Protein AF-A0A2H3H2K8-F1 (afdb_monomer_lite)

Structure (mmCIF, N/CA/C/O backbone):
data_AF-A0A2H3H2K8-F1
#
_entry.id   AF-A0A2H3H2K8-F1
#
loop_
_atom_site.group_PDB
_atom_site.id
_atom_site.type_symbol
_atom_site.label_atom_id
_atom_site.label_alt_id
_atom_site.label_comp_id
_atom_site.label_asym_id
_atom_site.label_entity_id
_atom_site.label_seq_id
_atom_site.pdbx_PDB_ins_code
_atom_site.Cartn_x
_atom_site.Cartn_y
_atom_site.Cartn_z
_atom_site.occupancy
_atom_site.B_iso_or_equiv
_atom_site.auth_seq_id
_atom_site.auth_comp_id
_atom_site.auth_asym_id
_atom_site.auth_atom_id
_atom_site.pdbx_PDB_model_num
ATOM 1 N N . MET A 1 1 ? -25.174 10.117 -71.556 1.00 41.22 1 MET A N 1
ATOM 2 C CA . MET A 1 1 ? -23.779 10.304 -71.107 1.00 41.22 1 MET A CA 1
ATOM 3 C C . MET A 1 1 ? -23.808 11.315 -69.971 1.00 41.22 1 MET A C 1
ATOM 5 O O . MET A 1 1 ? -23.979 12.495 -70.229 1.00 41.22 1 MET A O 1
ATOM 9 N N . VAL A 1 2 ? -23.796 10.840 -68.724 1.00 39.62 2 VAL A N 1
ATOM 10 C CA . VAL A 1 2 ? -23.811 11.674 -67.511 1.00 39.62 2 VAL A CA 1
ATOM 11 C C . VAL A 1 2 ? -22.593 11.250 -66.698 1.00 39.62 2 VAL A C 1
ATOM 13 O O . VAL A 1 2 ? -22.483 10.085 -66.323 1.00 39.62 2 VAL A O 1
ATOM 16 N N . LEU A 1 3 ? -21.646 12.168 -66.519 1.00 42.84 3 LEU A N 1
ATOM 17 C CA . LEU A 1 3 ? -20.434 11.961 -65.731 1.00 42.84 3 LEU A CA 1
ATOM 18 C C . LEU A 1 3 ? -20.796 12.050 -64.243 1.00 42.84 3 LEU A C 1
ATOM 20 O O . LEU A 1 3 ? -21.199 13.106 -63.764 1.00 42.84 3 LEU A O 1
ATOM 24 N N . ILE A 1 4 ? -2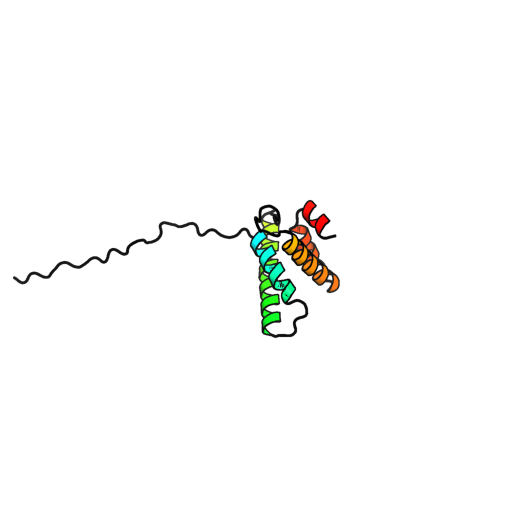0.667 10.937 -63.522 1.00 47.81 4 ILE A N 1
ATOM 25 C CA . ILE A 1 4 ? -20.746 10.897 -62.057 1.00 47.81 4 ILE A CA 1
ATOM 26 C C . ILE A 1 4 ? -19.373 11.335 -61.514 1.00 47.81 4 ILE A C 1
ATOM 28 O O . ILE A 1 4 ? -18.371 10.755 -61.940 1.00 47.81 4 ILE A O 1
ATOM 32 N N . PRO A 1 5 ? -19.272 12.321 -60.600 1.00 49.00 5 PRO A N 1
ATOM 33 C CA . PRO A 1 5 ? -17.988 12.718 -60.045 1.00 49.00 5 PRO A CA 1
ATOM 34 C C . PRO A 1 5 ? -17.456 11.670 -59.062 1.00 49.00 5 PRO A C 1
ATOM 36 O O . PRO A 1 5 ? -18.203 11.035 -58.314 1.00 49.00 5 PRO A O 1
ATOM 39 N N . SER A 1 6 ? -16.135 11.511 -59.094 1.00 45.00 6 SER A N 1
ATOM 40 C CA . SER A 1 6 ? -15.317 10.608 -58.294 1.00 45.00 6 SER A CA 1
ATOM 41 C C . SER A 1 6 ? -15.694 10.580 -56.813 1.00 45.00 6 SER A C 1
ATOM 43 O O . SER A 1 6 ? -15.793 11.612 -56.152 1.00 45.00 6 SER A O 1
ATOM 45 N N . ARG A 1 7 ? -15.824 9.362 -56.274 1.00 49.09 7 ARG A N 1
ATOM 46 C CA . ARG A 1 7 ? -15.895 9.095 -54.834 1.00 49.09 7 ARG A CA 1
ATOM 47 C C . ARG A 1 7 ? -14.677 9.721 -54.151 1.00 49.09 7 ARG A C 1
ATOM 49 O O . ARG A 1 7 ? -13.553 9.280 -54.385 1.00 49.09 7 ARG A O 1
ATOM 56 N N . HIS A 1 8 ? -14.896 10.705 -53.283 1.00 47.28 8 HIS A N 1
ATOM 57 C CA . HIS A 1 8 ? -13.904 11.080 -52.285 1.00 47.28 8 HIS A CA 1
ATOM 58 C C . HIS A 1 8 ? -13.698 9.885 -51.348 1.00 47.28 8 HIS A C 1
ATOM 60 O O . HIS A 1 8 ? -14.523 9.595 -50.484 1.00 47.28 8 HIS A O 1
ATOM 66 N N . LEU A 1 9 ? -12.594 9.168 -51.552 1.00 50.50 9 LEU A N 1
ATOM 67 C CA . LEU A 1 9 ? -11.995 8.336 -50.521 1.00 50.50 9 LEU A CA 1
ATOM 68 C C . LEU A 1 9 ? -11.584 9.285 -49.392 1.00 50.50 9 LEU A C 1
ATOM 70 O O . LEU A 1 9 ? -10.610 10.024 -49.526 1.00 50.50 9 LEU A O 1
ATOM 74 N N . TYR A 1 10 ? -12.339 9.299 -48.295 1.00 44.53 10 TYR A N 1
ATOM 75 C CA . TYR A 1 10 ? -11.831 9.843 -47.044 1.00 44.53 10 TYR A CA 1
ATOM 76 C C . TYR A 1 10 ? -10.664 8.950 -46.625 1.00 44.53 10 TYR A C 1
ATOM 78 O O . TYR A 1 10 ? -10.859 7.848 -46.116 1.00 44.53 10 TYR A O 1
ATOM 86 N N . SER A 1 11 ? -9.441 9.398 -46.907 1.00 51.31 11 SER A N 1
ATOM 87 C CA . SER A 1 11 ? -8.253 8.847 -46.270 1.00 51.31 11 SER A CA 1
ATOM 88 C C . SER A 1 11 ? -8.412 9.100 -44.777 1.00 51.31 11 SER A C 1
ATOM 90 O O . SER A 1 11 ? -8.435 10.255 -44.355 1.00 51.31 11 SER A O 1
ATOM 92 N N . VAL A 1 12 ? -8.610 8.039 -43.994 1.00 57.50 12 VAL A N 1
ATOM 93 C CA . VAL A 1 12 ? -8.573 8.120 -42.533 1.00 57.50 12 VAL A CA 1
ATOM 94 C C . VAL A 1 12 ? -7.114 8.418 -42.181 1.00 57.50 12 VAL A C 1
ATOM 96 O O . VAL A 1 12 ? -6.268 7.539 -42.370 1.00 57.50 12 VAL A O 1
ATOM 99 N N . PRO A 1 13 ? -6.760 9.637 -41.742 1.00 51.22 13 PRO A N 1
ATOM 100 C CA . PRO A 1 13 ? -5.383 9.930 -41.410 1.00 51.22 13 PRO A CA 1
ATOM 101 C C . PRO A 1 13 ? -5.091 9.246 -40.075 1.00 51.22 13 PRO A C 1
ATOM 103 O O . PRO A 1 13 ? -5.762 9.509 -39.081 1.00 51.22 13 PRO A O 1
ATOM 106 N N . ASN A 1 14 ? -4.066 8.397 -40.068 1.00 54.09 14 ASN A N 1
ATOM 107 C CA . ASN A 1 14 ? -3.438 7.821 -38.879 1.00 54.09 14 ASN A CA 1
ATOM 108 C C . ASN A 1 14 ? -4.315 6.862 -38.057 1.00 54.09 14 ASN A C 1
ATOM 110 O O . ASN A 1 14 ? -4.771 7.191 -36.964 1.00 54.09 14 ASN A O 1
ATOM 114 N N . LEU A 1 15 ? -4.409 5.603 -38.499 1.00 54.12 15 LEU A N 1
ATOM 115 C CA . LEU A 1 15 ? -4.408 4.523 -37.510 1.00 54.12 15 LEU A CA 1
ATOM 116 C C . LEU A 1 15 ? -3.020 4.548 -36.841 1.00 54.12 15 LEU A C 1
ATOM 118 O O . LEU A 1 15 ? -2.027 4.432 -37.566 1.00 54.12 15 LEU A O 1
ATOM 122 N N . PRO A 1 16 ? -2.900 4.728 -35.515 1.00 57.09 16 PRO A N 1
ATOM 123 C CA . PRO A 1 16 ? -1.606 4.614 -34.862 1.00 57.09 16 PRO A CA 1
ATOM 124 C C . PRO A 1 16 ? -1.063 3.205 -35.119 1.00 57.09 16 PRO A C 1
ATOM 126 O O . PRO A 1 16 ? -1.678 2.208 -34.740 1.00 57.09 16 PRO A O 1
ATOM 129 N N . GLN A 1 17 ? 0.071 3.140 -35.821 1.00 59.25 17 GLN A N 1
ATOM 130 C CA . GLN A 1 17 ? 0.861 1.925 -35.999 1.00 59.25 17 GLN A CA 1
ATOM 131 C C . GLN A 1 17 ? 1.099 1.317 -34.620 1.00 59.25 17 GLN A C 1
ATOM 133 O O . GLN A 1 17 ? 1.620 2.032 -33.771 1.00 59.25 17 GLN A O 1
ATOM 138 N N . SER A 1 18 ? 0.688 0.059 -34.415 1.00 61.31 18 SER A N 1
ATOM 139 C CA . SER A 1 18 ? 0.991 -0.837 -33.286 1.00 61.31 18 SER A CA 1
ATOM 140 C C . SER A 1 18 ? 1.769 -0.184 -32.135 1.00 61.31 18 SER A C 1
ATOM 142 O O . SER A 1 18 ? 2.942 -0.477 -31.907 1.00 61.31 18 SER A O 1
ATOM 144 N N . GLY A 1 19 ? 1.126 0.758 -31.446 1.00 59.78 19 GLY A N 1
ATOM 145 C CA . GLY A 1 19 ? 1.768 1.558 -30.418 1.00 59.78 19 GLY A CA 1
ATOM 146 C C . GLY A 1 19 ? 1.776 0.753 -29.135 1.00 59.78 19 GLY A C 1
ATOM 147 O O . GLY A 1 19 ? 0.713 0.494 -28.574 1.00 59.78 19 GLY A O 1
ATOM 148 N N . SER A 1 20 ? 2.954 0.337 -28.676 1.00 62.84 20 SER A N 1
ATOM 149 C CA . SER A 1 20 ? 3.110 -0.206 -27.328 1.00 62.84 20 SER A CA 1
ATOM 150 C C . SER A 1 20 ? 2.629 0.850 -26.334 1.00 62.84 20 SER A C 1
ATOM 152 O O . SER A 1 20 ? 3.286 1.875 -26.158 1.00 62.84 20 SER A O 1
ATOM 154 N N . VAL A 1 21 ? 1.476 0.625 -25.701 1.00 69.75 21 VAL A N 1
ATOM 155 C CA . VAL A 1 21 ? 1.009 1.480 -24.606 1.00 69.75 21 VAL A CA 1
ATOM 156 C C . VAL A 1 21 ? 1.977 1.271 -23.441 1.00 69.75 21 VAL A C 1
ATOM 158 O O . VAL A 1 21 ? 2.116 0.132 -22.993 1.00 69.75 21 VAL A O 1
ATOM 161 N N . PRO A 1 22 ? 2.680 2.310 -22.955 1.00 70.25 22 PRO A N 1
ATOM 162 C CA . PRO A 1 22 ? 3.567 2.154 -21.812 1.00 70.25 22 PRO A CA 1
ATOM 163 C C . PRO A 1 22 ? 2.728 1.799 -20.580 1.00 70.25 22 PRO A C 1
ATOM 165 O O . PRO A 1 22 ? 1.917 2.600 -20.113 1.00 70.25 22 PRO A O 1
ATOM 168 N N . ILE A 1 23 ? 2.895 0.576 -20.080 1.00 75.56 23 ILE A N 1
ATOM 169 C CA . ILE A 1 23 ? 2.257 0.110 -18.848 1.00 75.56 23 ILE A CA 1
ATOM 170 C C . ILE A 1 23 ? 3.186 0.465 -17.688 1.00 75.56 23 ILE A C 1
ATOM 172 O O . ILE A 1 23 ? 4.390 0.225 -17.753 1.00 75.56 23 ILE A O 1
ATOM 176 N N . LEU A 1 24 ? 2.628 1.053 -16.629 1.00 79.69 24 LEU A N 1
ATOM 177 C CA . LEU A 1 24 ? 3.374 1.320 -15.400 1.00 79.69 24 LEU A CA 1
ATOM 178 C C . LEU A 1 24 ? 3.823 0.007 -14.749 1.00 79.69 24 LEU A C 1
ATOM 180 O O . LEU A 1 24 ? 3.040 -0.938 -14.653 1.00 79.69 24 LEU A O 1
ATOM 184 N N . GLU A 1 25 ? 5.054 -0.019 -14.241 1.00 86.25 25 GLU A N 1
ATOM 185 C CA . GLU A 1 25 ? 5.578 -1.179 -13.517 1.00 86.25 25 GLU A CA 1
ATOM 186 C C . GLU A 1 25 ? 4.677 -1.539 -12.312 1.00 86.25 25 GLU A C 1
ATOM 188 O O . GLU A 1 25 ? 4.277 -0.649 -11.550 1.00 86.25 25 GLU A O 1
ATOM 193 N N . PRO A 1 26 ? 4.371 -2.831 -12.077 1.00 90.00 26 PRO A N 1
ATOM 194 C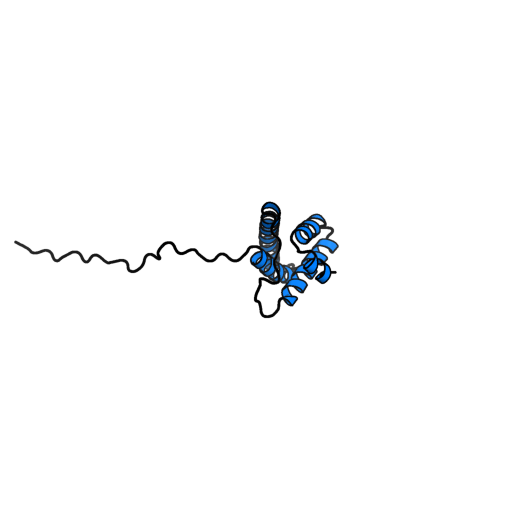 CA . PRO A 1 26 ? 3.468 -3.266 -11.005 1.00 90.00 26 PRO A CA 1
ATOM 195 C C . PRO A 1 26 ? 3.845 -2.771 -9.603 1.00 90.00 26 PRO A C 1
ATOM 197 O O . PRO A 1 26 ? 2.959 -2.457 -8.809 1.00 90.00 26 PRO A O 1
ATOM 200 N N . GLY A 1 27 ? 5.142 -2.633 -9.304 1.00 91.19 27 GLY A N 1
ATOM 201 C CA . GLY A 1 27 ? 5.615 -2.041 -8.047 1.00 91.19 27 GLY A CA 1
ATOM 202 C C . GLY A 1 27 ? 5.105 -0.610 -7.848 1.00 91.19 27 GLY A C 1
ATOM 203 O O . GLY A 1 27 ? 4.579 -0.281 -6.789 1.00 91.19 27 GLY A O 1
ATOM 204 N N . VAL A 1 28 ? 5.148 0.218 -8.894 1.00 88.00 28 VAL A N 1
ATOM 205 C CA . VAL A 1 28 ? 4.645 1.601 -8.864 1.00 88.00 28 VAL A CA 1
ATOM 206 C C . VAL A 1 28 ? 3.133 1.633 -8.647 1.00 88.00 28 VAL A C 1
ATOM 208 O O . VAL A 1 28 ? 2.615 2.451 -7.880 1.00 88.00 28 VAL A O 1
ATOM 211 N N . LEU A 1 29 ? 2.406 0.719 -9.291 1.00 91.69 29 LEU A N 1
ATOM 212 C CA . LEU A 1 29 ? 0.966 0.585 -9.088 1.00 91.69 29 LEU A CA 1
ATOM 213 C C . LEU A 1 29 ? 0.648 0.221 -7.632 1.00 91.69 29 LEU A C 1
ATOM 215 O O . LEU A 1 29 ? -0.198 0.871 -7.026 1.00 91.69 29 LEU A O 1
ATOM 219 N N . ILE A 1 30 ? 1.369 -0.725 -7.025 1.00 94.75 30 ILE A N 1
ATOM 220 C CA . ILE A 1 30 ? 1.193 -1.069 -5.605 1.00 94.75 30 ILE A CA 1
ATOM 221 C C . ILE A 1 30 ? 1.445 0.149 -4.712 1.00 94.75 30 ILE A C 1
ATOM 223 O O . ILE A 1 30 ? 0.602 0.481 -3.880 1.00 94.75 30 ILE A O 1
ATOM 227 N N . LEU A 1 31 ? 2.562 0.852 -4.909 1.00 92.56 31 LEU A N 1
ATOM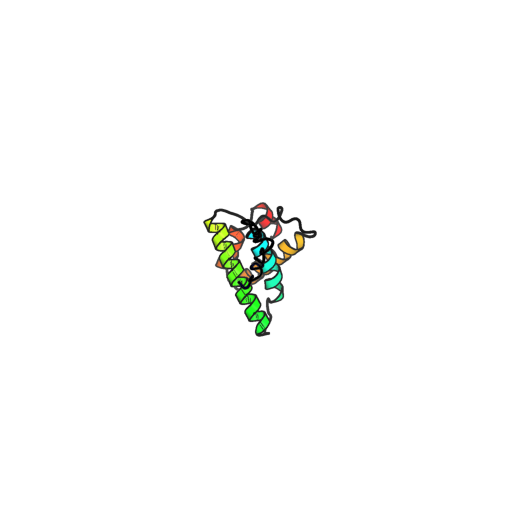 228 C CA . LEU A 1 31 ? 2.933 2.012 -4.094 1.00 92.56 31 LEU A CA 1
ATOM 229 C C . LEU A 1 31 ? 1.889 3.135 -4.168 1.00 92.56 31 LEU A C 1
ATOM 231 O O . LEU A 1 31 ? 1.494 3.709 -3.149 1.00 92.56 31 LEU A O 1
ATOM 235 N N . THR A 1 32 ? 1.392 3.430 -5.368 1.00 91.75 32 THR A N 1
ATOM 236 C CA . THR A 1 32 ? 0.358 4.456 -5.566 1.00 91.75 32 THR A CA 1
ATOM 237 C C . THR A 1 32 ? -0.989 4.044 -4.975 1.00 91.75 32 THR A C 1
ATOM 239 O O . THR A 1 32 ? -1.657 4.873 -4.350 1.00 91.75 32 THR A O 1
ATOM 242 N N . LYS A 1 33 ? -1.371 2.766 -5.099 1.00 94.81 33 LYS A N 1
ATOM 243 C CA . LYS A 1 33 ? -2.578 2.212 -4.474 1.00 94.81 33 LYS A CA 1
ATOM 244 C C . LYS A 1 33 ? -2.484 2.238 -2.953 1.00 94.81 33 LYS A C 1
ATOM 246 O O . LYS A 1 33 ? -3.424 2.695 -2.315 1.00 94.81 33 LYS A O 1
ATOM 251 N N . MET A 1 34 ? -1.351 1.850 -2.367 1.00 95.38 34 MET A N 1
ATOM 252 C CA . MET A 1 34 ? -1.139 1.900 -0.915 1.00 95.38 34 MET A CA 1
ATOM 253 C C . MET A 1 34 ? -1.248 3.321 -0.379 1.00 95.38 34 MET A C 1
ATOM 255 O O . MET A 1 34 ? -1.993 3.561 0.567 1.00 95.38 34 MET A O 1
ATOM 259 N N . LYS A 1 35 ? -0.584 4.281 -1.030 1.00 93.75 35 LYS A N 1
ATOM 260 C CA . LYS A 1 35 ? -0.669 5.698 -0.661 1.00 93.75 35 LYS A CA 1
ATOM 261 C C . LYS A 1 35 ? -2.101 6.233 -0.689 1.00 93.75 35 LYS A C 1
ATOM 263 O O . LYS A 1 35 ? -2.444 7.087 0.122 1.00 93.75 35 LYS A O 1
ATOM 268 N N . ARG A 1 36 ? -2.935 5.764 -1.622 1.00 94.94 36 ARG A N 1
ATOM 269 C CA . ARG A 1 36 ? -4.357 6.124 -1.660 1.00 94.94 36 ARG A CA 1
ATOM 270 C C . ARG A 1 36 ? -5.154 5.398 -0.574 1.00 94.94 36 ARG A C 1
ATOM 272 O O . ARG A 1 36 ? -5.915 6.041 0.140 1.00 94.94 36 ARG A O 1
ATOM 279 N N . ALA A 1 37 ? -4.957 4.093 -0.421 1.00 96.94 37 ALA A N 1
ATOM 280 C CA . ALA A 1 37 ? -5.694 3.260 0.521 1.00 96.94 37 ALA A CA 1
ATOM 281 C C . ALA A 1 37 ? -5.500 3.706 1.978 1.00 96.94 37 ALA A C 1
ATOM 283 O O . ALA A 1 37 ? -6.464 3.718 2.743 1.00 96.94 37 ALA A O 1
ATOM 284 N N . THR A 1 38 ? -4.296 4.144 2.364 1.00 96.81 38 THR A N 1
ATOM 285 C CA . THR A 1 38 ? -4.040 4.642 3.726 1.00 96.81 38 THR A CA 1
ATOM 286 C C . THR A 1 38 ? -4.900 5.850 4.098 1.00 96.81 38 THR A C 1
ATOM 288 O O . THR A 1 38 ? -5.266 5.996 5.260 1.00 96.81 38 THR A O 1
ATOM 291 N N . GLN A 1 39 ? -5.320 6.669 3.126 1.00 96.06 39 GLN A N 1
ATOM 292 C CA . GLN A 1 39 ? -6.215 7.812 3.361 1.00 96.06 39 GLN A CA 1
ATOM 293 C C . GLN A 1 39 ? -7.635 7.399 3.772 1.00 96.06 39 GLN A C 1
ATOM 295 O O . GLN A 1 39 ? -8.398 8.225 4.273 1.00 96.06 39 GLN A O 1
ATOM 3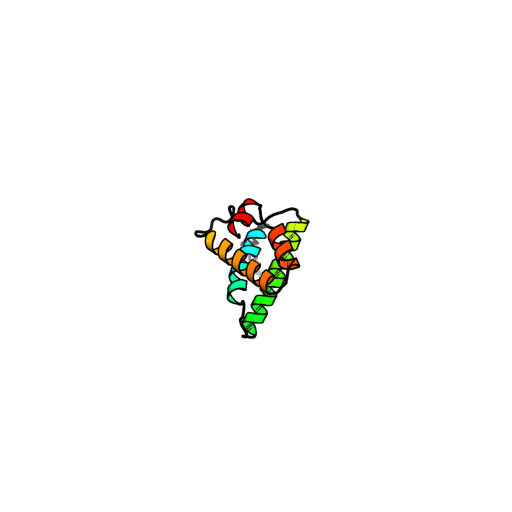00 N N . TYR A 1 40 ? -8.015 6.143 3.530 1.00 96.94 40 TYR A N 1
ATOM 301 C CA . TYR A 1 40 ? -9.347 5.620 3.829 1.00 96.94 40 TYR A CA 1
ATOM 302 C C . TYR A 1 40 ? -9.385 4.732 5.075 1.00 96.94 40 TYR A C 1
ATOM 304 O O . TYR A 1 40 ? -10.474 4.325 5.485 1.00 96.94 40 TYR A O 1
ATOM 312 N N . ILE A 1 41 ? -8.236 4.463 5.702 1.00 95.44 41 ILE A N 1
ATOM 313 C CA . ILE A 1 41 ? -8.165 3.696 6.949 1.00 95.44 41 ILE A CA 1
ATOM 314 C C . ILE A 1 41 ? -9.026 4.378 8.021 1.00 95.44 41 ILE A C 1
ATOM 316 O O . ILE A 1 41 ? -8.933 5.582 8.251 1.00 95.44 41 ILE A O 1
ATOM 320 N N . GLY A 1 42 ? -9.896 3.596 8.665 1.00 93.38 42 GLY A N 1
ATOM 321 C CA . GLY A 1 42 ? -10.815 4.079 9.701 1.00 93.38 42 GLY A CA 1
ATOM 322 C C . GLY A 1 42 ? -12.008 4.892 9.183 1.00 93.38 42 GLY A C 1
ATOM 323 O O . GLY A 1 42 ? -12.820 5.357 9.982 1.00 93.38 42 GLY A O 1
ATOM 324 N N . SER A 1 43 ? -12.157 5.071 7.866 1.00 95.62 43 SER A N 1
ATOM 325 C CA . SER A 1 43 ? -13.313 5.774 7.311 1.00 95.62 43 SER A CA 1
ATOM 326 C C . SER A 1 43 ? -14.588 4.937 7.427 1.00 95.62 43 SER A C 1
ATOM 328 O O . SER A 1 43 ? -14.616 3.779 7.028 1.00 95.62 43 SER A O 1
ATOM 330 N N . THR A 1 44 ? -15.676 5.557 7.886 1.00 96.50 44 THR A N 1
ATOM 331 C CA . THR A 1 44 ? -17.020 4.949 7.950 1.00 96.50 44 THR A CA 1
ATOM 332 C C . THR A 1 44 ? -17.929 5.380 6.794 1.00 96.50 44 THR A C 1
ATOM 334 O O . THR A 1 44 ? -19.079 4.954 6.697 1.00 96.50 44 THR A O 1
ATOM 337 N N . ARG A 1 45 ? -17.437 6.243 5.892 1.00 97.62 45 ARG A N 1
ATOM 338 C CA . ARG A 1 45 ? -18.215 6.724 4.742 1.00 97.62 45 ARG A CA 1
ATOM 339 C C . ARG A 1 45 ? -18.315 5.615 3.684 1.00 97.62 45 ARG A C 1
ATOM 341 O O . ARG A 1 45 ? -17.264 5.136 3.252 1.00 97.62 45 ARG A O 1
ATOM 348 N N . PRO A 1 46 ? -19.516 5.271 3.172 1.00 97.69 46 PRO A N 1
ATOM 349 C CA . PRO A 1 46 ? -19.701 4.161 2.229 1.00 97.69 46 PRO A CA 1
ATOM 350 C C . PRO A 1 46 ? -18.757 4.189 1.025 1.00 97.69 46 PRO A C 1
ATOM 352 O O . PRO A 1 46 ? -18.095 3.201 0.724 1.00 97.69 46 PRO A O 1
ATOM 355 N N . GLN A 1 47 ? -18.617 5.347 0.376 1.00 97.62 47 GLN A N 1
ATOM 356 C CA . GLN A 1 47 ? -17.742 5.474 -0.791 1.00 97.62 47 GLN A CA 1
ATOM 357 C C . GLN A 1 47 ? -16.254 5.300 -0.457 1.00 97.62 47 GLN A C 1
ATOM 359 O O . GLN A 1 47 ? -15.512 4.770 -1.278 1.00 97.62 47 GLN A O 1
ATOM 364 N N . SER A 1 48 ? -15.804 5.734 0.723 1.00 97.62 48 SER A N 1
ATOM 365 C CA . SER A 1 48 ? -14.411 5.557 1.147 1.00 97.62 48 SER A CA 1
ATOM 366 C C . SER A 1 48 ? -14.108 4.092 1.449 1.00 97.62 48 SER A C 1
ATOM 368 O O . SER A 1 48 ? -13.068 3.595 1.033 1.00 97.62 48 SER A O 1
ATOM 370 N N . MET A 1 49 ? -15.037 3.385 2.101 1.00 97.69 49 MET A N 1
ATOM 371 C CA . MET A 1 49 ? -14.903 1.948 2.368 1.00 97.69 49 MET A CA 1
ATOM 372 C C . MET A 1 49 ? -14.836 1.136 1.068 1.00 97.69 49 MET A C 1
ATOM 374 O O . MET A 1 49 ? -13.998 0.247 0.938 1.00 97.69 49 MET A O 1
ATOM 378 N N . LEU A 1 50 ? -15.667 1.483 0.077 1.00 97.88 50 LEU A N 1
ATOM 379 C CA . LEU A 1 50 ? -15.632 0.847 -1.243 1.00 97.88 50 LEU A CA 1
ATOM 380 C C . LEU A 1 50 ? -14.301 1.095 -1.963 1.00 97.88 50 LEU A C 1
ATOM 382 O O . LEU A 1 50 ? -13.722 0.161 -2.512 1.00 97.88 50 LEU A O 1
ATOM 386 N N . LYS A 1 51 ? -13.781 2.328 -1.925 1.00 97.56 51 LYS A N 1
ATOM 387 C CA . LYS A 1 51 ? -12.470 2.655 -2.511 1.00 97.56 51 LYS A CA 1
ATOM 388 C C . LYS A 1 51 ? -11.335 1.912 -1.818 1.00 97.56 51 LYS A C 1
ATOM 390 O O . LYS A 1 51 ? -10.483 1.363 -2.502 1.00 97.56 51 LYS A O 1
ATOM 395 N N . TYR A 1 52 ? -11.360 1.847 -0.488 1.00 97.56 52 TYR A N 1
ATOM 396 C CA . TYR A 1 52 ? -10.393 1.074 0.285 1.00 97.56 52 TYR A CA 1
ATOM 397 C C . TYR A 1 52 ? -10.415 -0.402 -0.115 1.00 97.56 52 TYR A C 1
ATOM 399 O O . TYR A 1 52 ? -9.377 -0.965 -0.442 1.00 97.56 52 TYR A O 1
ATOM 407 N N . SER A 1 53 ? -11.601 -1.014 -0.166 1.00 97.25 53 SER A N 1
ATOM 408 C CA . SER A 1 53 ? -11.751 -2.415 -0.562 1.00 97.25 53 SER A CA 1
ATOM 409 C C . SER A 1 53 ? -11.264 -2.674 -1.990 1.00 97.25 53 SER A C 1
ATOM 411 O O . SER A 1 53 ? -10.557 -3.654 -2.212 1.00 97.25 53 SER A O 1
ATOM 413 N N . SER A 1 54 ? -11.583 -1.786 -2.936 1.00 98.00 54 SER A N 1
ATOM 414 C CA . SER A 1 54 ? -11.091 -1.875 -4.315 1.00 98.00 54 SER A CA 1
ATOM 415 C C . SER A 1 54 ? -9.570 -1.738 -4.387 1.00 98.00 54 SER A C 1
ATOM 417 O O . SER A 1 54 ? -8.925 -2.517 -5.082 1.00 98.00 54 SER A O 1
ATOM 419 N N . ASP A 1 55 ? -8.983 -0.792 -3.649 1.00 98.06 55 ASP A N 1
ATOM 420 C CA . ASP A 1 55 ? -7.531 -0.627 -3.610 1.00 98.06 5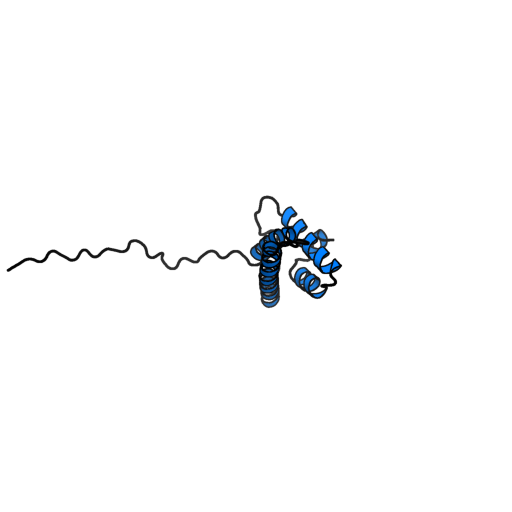5 ASP A CA 1
ATOM 421 C C . ASP A 1 55 ? -6.843 -1.860 -3.011 1.00 98.06 55 ASP A C 1
ATOM 423 O O . ASP A 1 55 ? -5.814 -2.285 -3.528 1.00 98.06 55 ASP A O 1
ATOM 427 N N . LEU A 1 56 ? -7.420 -2.476 -1.972 1.00 97.75 56 LEU A N 1
ATOM 428 C CA . LEU A 1 56 ? -6.897 -3.718 -1.401 1.00 97.75 56 LEU A CA 1
ATOM 429 C C . LEU A 1 56 ? -6.918 -4.877 -2.399 1.00 97.75 56 LEU A C 1
ATOM 431 O O . LEU A 1 56 ? -5.932 -5.602 -2.498 1.00 97.75 56 LEU A O 1
ATOM 435 N N . GLN A 1 57 ? -8.008 -5.046 -3.151 1.00 98.12 57 GLN A N 1
ATOM 436 C CA . GLN A 1 57 ? -8.097 -6.090 -4.178 1.00 98.12 57 GLN A CA 1
ATOM 437 C C . GLN A 1 57 ? -6.989 -5.936 -5.225 1.00 98.12 57 GLN A C 1
ATOM 439 O O . GLN A 1 57 ? -6.295 -6.907 -5.528 1.00 98.12 57 GLN A O 1
ATOM 444 N N . ASP A 1 58 ? -6.771 -4.712 -5.708 1.00 97.56 58 ASP A N 1
ATOM 445 C CA . ASP A 1 58 ? -5.703 -4.418 -6.666 1.00 97.56 58 ASP A CA 1
ATOM 446 C C . ASP A 1 58 ? -4.314 -4.667 -6.064 1.00 97.56 58 ASP A C 1
ATOM 448 O O . ASP A 1 58 ? -3.456 -5.273 -6.705 1.00 97.56 58 ASP A O 1
ATOM 452 N N . ILE A 1 59 ? -4.084 -4.228 -4.822 1.00 97.75 59 ILE A N 1
ATOM 453 C CA . ILE A 1 59 ? -2.813 -4.431 -4.117 1.00 97.75 59 ILE A CA 1
ATOM 454 C C . ILE A 1 59 ? -2.509 -5.924 -3.985 1.00 97.75 59 ILE A C 1
ATOM 456 O O . ILE A 1 59 ? -1.408 -6.345 -4.328 1.00 97.75 59 ILE A O 1
ATOM 460 N N . PHE A 1 60 ? -3.464 -6.734 -3.523 1.00 98.06 60 PHE A N 1
ATOM 461 C CA . PHE A 1 60 ? -3.239 -8.168 -3.339 1.00 98.06 60 PHE A CA 1
ATOM 462 C C . PHE A 1 60 ? -3.018 -8.890 -4.664 1.00 98.06 60 PHE A C 1
ATOM 464 O O . PHE A 1 60 ? -2.123 -9.732 -4.750 1.00 98.06 60 PHE A O 1
ATOM 471 N N . LEU A 1 61 ? -3.764 -8.527 -5.709 1.00 97.62 61 LEU A N 1
ATOM 472 C CA . LEU A 1 61 ? -3.550 -9.067 -7.048 1.00 97.62 61 LEU A CA 1
ATOM 473 C C . LEU A 1 61 ? -2.121 -8.791 -7.538 1.00 97.62 61 LEU A C 1
ATOM 475 O O . LEU A 1 61 ? -1.436 -9.697 -8.010 1.00 97.62 61 LEU A O 1
ATOM 479 N N . LEU A 1 62 ? -1.650 -7.551 -7.394 1.00 96.50 62 LEU A N 1
ATOM 480 C CA . LEU A 1 62 ? -0.321 -7.153 -7.853 1.00 96.50 62 LEU A CA 1
ATOM 481 C C . LEU A 1 62 ? 0.801 -7.745 -6.988 1.00 96.50 62 LEU A C 1
ATOM 483 O O . LEU A 1 62 ? 1.828 -8.152 -7.526 1.00 96.50 62 LEU A O 1
ATOM 487 N N . LEU A 1 63 ? 0.612 -7.848 -5.669 1.00 97.06 63 LEU A N 1
ATOM 488 C CA . LEU A 1 63 ? 1.561 -8.523 -4.778 1.00 97.06 63 LEU A CA 1
ATOM 489 C C . LEU A 1 63 ? 1.690 -10.013 -5.124 1.00 97.06 63 LEU A C 1
ATOM 491 O O . LEU A 1 63 ? 2.802 -10.540 -5.149 1.00 97.06 63 LEU A O 1
ATOM 495 N N . ALA A 1 64 ? 0.574 -10.684 -5.436 1.00 96.12 64 ALA A N 1
ATOM 496 C CA . ALA A 1 64 ? 0.588 -12.078 -5.870 1.00 96.12 64 ALA A CA 1
ATOM 497 C C . ALA A 1 64 ? 1.342 -12.211 -7.194 1.00 96.12 64 ALA A C 1
ATOM 499 O O . ALA A 1 64 ? 2.236 -13.044 -7.312 1.00 96.12 64 ALA A O 1
ATOM 500 N N . TRP A 1 65 ? 1.060 -11.322 -8.150 1.00 96.00 65 TRP A N 1
ATOM 501 C CA . TRP A 1 65 ? 1.759 -11.299 -9.429 1.00 96.00 65 TRP A CA 1
ATOM 502 C C . TRP A 1 65 ? 3.272 -11.094 -9.265 1.00 96.00 65 TRP A C 1
ATOM 504 O O . TRP A 1 65 ? 4.050 -11.805 -9.900 1.00 96.00 65 TRP A O 1
ATOM 514 N N . LEU A 1 66 ? 3.712 -10.174 -8.395 1.00 95.38 66 LEU A N 1
ATOM 515 C CA . LEU A 1 66 ? 5.139 -9.974 -8.118 1.00 95.38 66 LEU A CA 1
ATOM 516 C C . LEU A 1 66 ? 5.787 -11.251 -7.584 1.00 95.38 66 LEU A C 1
ATOM 518 O O . LEU A 1 66 ? 6.822 -11.668 -8.103 1.00 95.38 66 LEU A O 1
ATOM 522 N N . ARG A 1 67 ? 5.162 -11.892 -6.591 1.00 94.56 67 ARG A N 1
ATOM 523 C CA . ARG A 1 67 ? 5.642 -13.153 -6.018 1.00 94.56 67 ARG A CA 1
ATOM 524 C C . ARG A 1 67 ? 5.756 -14.239 -7.085 1.00 94.56 67 ARG A C 1
ATOM 526 O O . ARG A 1 67 ? 6.812 -14.854 -7.209 1.00 94.56 67 ARG A O 1
ATOM 533 N N . ASP A 1 68 ? 4.700 -14.444 -7.864 1.00 95.56 68 ASP A N 1
ATOM 534 C CA . ASP A 1 68 ? 4.622 -15.517 -8.859 1.00 95.56 68 ASP A CA 1
ATOM 535 C C . ASP A 1 68 ? 5.637 -15.312 -10.001 1.00 95.56 68 ASP A C 1
ATOM 537 O O . ASP A 1 68 ? 6.090 -16.273 -10.619 1.00 95.56 68 ASP A O 1
ATOM 541 N N . ASN A 1 69 ? 6.067 -14.067 -10.230 1.00 94.94 69 ASN A N 1
ATOM 542 C CA . ASN A 1 69 ? 7.103 -13.710 -11.201 1.00 94.94 69 ASN A CA 1
ATOM 543 C C . ASN A 1 69 ? 8.489 -13.485 -10.567 1.00 94.94 69 ASN A C 1
ATOM 545 O O . ASN A 1 69 ? 9.391 -12.999 -11.247 1.00 94.94 69 ASN A O 1
ATOM 549 N N . SER A 1 70 ? 8.680 -13.818 -9.283 1.00 93.81 70 SER A N 1
ATOM 550 C CA . SER A 1 70 ? 9.939 -13.610 -8.541 1.00 93.81 70 SER A CA 1
ATOM 551 C C . SER A 1 70 ? 10.470 -12.167 -8.605 1.00 93.81 70 SER A C 1
ATOM 553 O O . SER A 1 70 ? 11.677 -11.927 -8.606 1.00 93.81 70 SER A O 1
ATOM 555 N N . ARG A 1 71 ? 9.560 -11.190 -8.654 1.00 93.62 71 ARG A N 1
ATOM 556 C CA . ARG A 1 71 ? 9.855 -9.753 -8.670 1.00 93.62 71 ARG A CA 1
ATOM 557 C C . ARG A 1 71 ? 9.627 -9.132 -7.292 1.00 93.62 71 ARG A C 1
ATOM 559 O O . ARG A 1 71 ? 8.913 -9.676 -6.450 1.00 93.62 71 ARG A O 1
ATOM 566 N N . LYS A 1 72 ? 10.237 -7.968 -7.068 1.00 93.81 72 LYS A N 1
ATOM 567 C CA . LYS A 1 72 ? 10.092 -7.155 -5.852 1.00 93.81 72 LYS A CA 1
ATOM 568 C C . LYS A 1 72 ? 9.632 -5.752 -6.219 1.00 93.81 72 LYS A C 1
ATOM 570 O O . LYS A 1 72 ? 9.755 -5.334 -7.369 1.00 93.81 72 LYS A O 1
ATOM 575 N N . ILE A 1 73 ? 9.101 -5.033 -5.239 1.00 91.56 73 ILE A N 1
ATOM 576 C CA . ILE A 1 73 ? 8.831 -3.606 -5.370 1.00 91.56 73 ILE A CA 1
ATOM 577 C C . ILE A 1 73 ? 10.176 -2.884 -5.409 1.00 91.56 73 ILE A C 1
ATOM 579 O O . ILE A 1 73 ? 10.957 -2.977 -4.466 1.00 91.56 73 ILE A O 1
ATOM 583 N N . ASP A 1 74 ? 10.435 -2.170 -6.498 1.00 84.25 74 ASP A N 1
ATOM 584 C CA . ASP A 1 74 ? 11.605 -1.312 -6.633 1.00 84.25 74 ASP A CA 1
ATOM 585 C C . ASP A 1 74 ? 11.222 0.134 -6.290 1.00 84.25 74 ASP A C 1
ATOM 587 O O . ASP A 1 74 ? 10.552 0.819 -7.064 1.00 84.25 74 ASP A O 1
ATOM 591 N N . PHE A 1 75 ? 11.617 0.584 -5.097 1.00 78.25 75 PHE A N 1
ATOM 592 C CA . PHE A 1 75 ? 11.400 1.962 -4.647 1.00 78.25 75 PHE A CA 1
ATOM 593 C C . PHE A 1 75 ? 12.358 2.957 -5.312 1.00 78.25 75 PHE A C 1
ATOM 595 O O . PHE A 1 75 ? 12.063 4.149 -5.323 1.00 78.25 75 PHE A O 1
ATOM 602 N N . VAL A 1 76 ? 13.505 2.493 -5.822 1.00 69.25 76 VAL A N 1
ATOM 603 C CA . VAL A 1 76 ? 14.583 3.335 -6.368 1.00 69.25 76 VAL A CA 1
ATOM 604 C C . VAL A 1 76 ? 14.327 3.659 -7.833 1.00 69.25 76 VAL A C 1
ATOM 606 O O . VAL A 1 76 ? 14.549 4.791 -8.253 1.00 69.25 76 VAL A O 1
ATOM 609 N N . ALA A 1 77 ? 13.799 2.702 -8.600 1.00 66.00 77 ALA A N 1
ATOM 610 C CA . ALA A 1 77 ? 13.375 2.929 -9.982 1.00 66.00 77 ALA A CA 1
ATOM 611 C C . ALA A 1 77 ? 12.211 3.929 -10.105 1.00 66.00 77 ALA A C 1
ATOM 613 O O . ALA A 1 77 ? 11.882 4.369 -11.208 1.00 66.00 77 ALA A O 1
ATOM 614 N N . TYR A 1 78 ? 11.577 4.299 -8.988 1.00 68.12 78 TYR A N 1
ATOM 615 C CA . TYR A 1 78 ? 10.556 5.329 -8.973 1.00 68.12 78 TYR A CA 1
ATOM 616 C C . TYR A 1 78 ? 11.183 6.717 -8.800 1.00 68.12 78 TYR A C 1
ATOM 618 O O . TYR A 1 78 ? 11.390 7.193 -7.684 1.00 68.12 78 TYR A O 1
ATOM 626 N N . ASP A 1 79 ? 11.440 7.379 -9.931 1.00 58.59 79 ASP A N 1
ATOM 627 C CA . ASP A 1 79 ? 11.859 8.783 -10.014 1.00 58.59 79 ASP A CA 1
ATOM 628 C C . ASP A 1 79 ? 10.699 9.723 -9.639 1.00 58.59 79 ASP A C 1
ATOM 630 O O . ASP A 1 79 ? 10.091 10.402 -10.468 1.00 58.59 79 ASP A O 1
ATOM 634 N N . ALA A 1 80 ? 10.310 9.706 -8.367 1.00 59.88 80 ALA A N 1
ATOM 635 C CA . ALA A 1 80 ? 9.438 10.723 -7.813 1.00 59.88 80 ALA A CA 1
ATOM 636 C C . ALA A 1 80 ? 10.196 11.598 -6.840 1.00 59.88 80 ALA A C 1
ATOM 638 O O . ALA A 1 80 ? 10.951 11.121 -6.002 1.00 59.88 80 ALA A O 1
ATOM 639 N N . ALA A 1 81 ? 9.854 12.882 -6.873 1.00 56.88 81 ALA A N 1
ATOM 640 C CA . ALA A 1 81 ? 10.408 13.933 -6.029 1.00 56.88 81 ALA A CA 1
ATOM 641 C C . ALA A 1 81 ? 10.320 13.688 -4.501 1.00 56.88 81 ALA A C 1
ATOM 643 O O . ALA A 1 81 ? 10.808 14.517 -3.742 1.00 56.88 81 ALA A O 1
ATOM 644 N N . SER A 1 82 ? 9.673 12.611 -4.029 1.00 65.94 82 SER A N 1
ATOM 645 C CA . SER A 1 82 ? 9.716 12.187 -2.621 1.00 65.94 82 SER A CA 1
ATOM 646 C C . SER A 1 82 ? 9.379 10.693 -2.465 1.00 65.94 82 SER A C 1
ATOM 648 O O . SER A 1 82 ? 8.200 10.333 -2.317 1.00 65.94 82 SER A O 1
ATOM 650 N N . PRO A 1 83 ? 10.39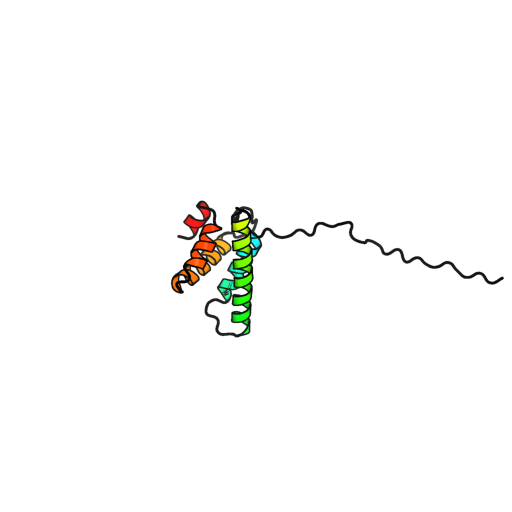3 9.811 -2.494 1.00 74.88 83 PRO A N 1
ATOM 651 C CA . PRO A 1 83 ? 10.253 8.386 -2.193 1.00 74.88 83 PRO A CA 1
ATOM 652 C C . PRO A 1 83 ? 9.772 8.123 -0.756 1.00 74.88 83 PRO A C 1
ATOM 654 O O . PRO A 1 83 ? 9.075 7.141 -0.503 1.00 74.88 83 PRO A O 1
ATOM 657 N N . GLU A 1 84 ? 10.080 9.021 0.182 1.00 83.06 84 GLU A N 1
ATOM 658 C CA . GLU A 1 84 ? 9.771 8.911 1.618 1.00 83.06 84 GLU A CA 1
ATOM 659 C C . GLU A 1 84 ? 8.271 8.736 1.860 1.00 83.06 84 GLU A C 1
ATOM 661 O O . GLU A 1 84 ? 7.854 7.887 2.643 1.00 83.06 84 GLU A O 1
ATOM 666 N N . ARG A 1 85 ? 7.438 9.453 1.096 1.00 83.75 85 ARG A N 1
ATOM 667 C CA . ARG A 1 85 ? 5.973 9.356 1.199 1.00 83.75 85 ARG A CA 1
ATOM 668 C C . ARG A 1 85 ? 5.437 7.963 0.872 1.00 83.75 85 ARG A C 1
ATOM 670 O O . ARG A 1 85 ? 4.330 7.631 1.297 1.00 83.75 85 ARG A O 1
ATOM 677 N N . PHE A 1 86 ? 6.165 7.166 0.090 1.00 88.12 86 PHE A N 1
ATOM 678 C CA . PHE A 1 86 ? 5.789 5.776 -0.158 1.00 88.12 86 PHE A CA 1
ATOM 679 C C . PHE A 1 86 ? 6.211 4.872 0.983 1.00 88.12 86 PHE A C 1
ATOM 681 O O . PHE A 1 86 ? 5.411 4.031 1.375 1.00 88.12 86 PHE A O 1
ATOM 688 N N . TYR A 1 87 ? 7.397 5.076 1.559 1.00 91.00 87 TYR A N 1
ATOM 689 C CA . TYR A 1 87 ? 7.790 4.358 2.772 1.00 91.00 87 TYR A CA 1
ATOM 690 C C . TYR A 1 87 ? 6.790 4.606 3.905 1.00 91.00 87 TYR A C 1
ATOM 692 O O . TYR A 1 87 ? 6.327 3.645 4.513 1.00 91.00 87 TYR A O 1
ATOM 700 N N . ASP A 1 88 ? 6.360 5.853 4.113 1.00 91.62 88 ASP A N 1
ATOM 701 C CA . ASP A 1 88 ? 5.344 6.192 5.117 1.00 91.62 88 ASP A CA 1
ATOM 702 C C . ASP A 1 88 ? 4.009 5.482 4.855 1.00 91.62 88 ASP A C 1
ATOM 704 O O . ASP A 1 88 ? 3.391 4.933 5.769 1.00 91.62 88 ASP A O 1
ATOM 708 N N . ALA A 1 89 ? 3.557 5.461 3.597 1.00 93.12 89 ALA A N 1
ATOM 709 C CA . ALA A 1 89 ? 2.319 4.787 3.220 1.00 93.12 89 ALA A CA 1
ATOM 710 C C . ALA A 1 89 ? 2.404 3.266 3.418 1.00 93.12 89 ALA A C 1
ATOM 712 O O . ALA A 1 89 ? 1.475 2.657 3.950 1.00 93.12 89 ALA A O 1
ATOM 713 N N . VAL A 1 90 ? 3.518 2.658 3.011 1.00 95.31 90 VAL A N 1
ATOM 714 C CA . VAL A 1 90 ? 3.762 1.219 3.151 1.00 95.31 90 VAL A CA 1
ATOM 715 C C . VAL A 1 90 ? 3.843 0.847 4.632 1.00 95.31 90 VAL A C 1
ATOM 717 O O . VAL A 1 90 ? 3.173 -0.097 5.048 1.00 95.31 90 VAL A O 1
ATOM 720 N N . ARG A 1 91 ? 4.563 1.630 5.446 1.00 95.69 91 ARG A N 1
ATOM 721 C CA . ARG A 1 91 ? 4.643 1.451 6.904 1.00 95.69 91 ARG A CA 1
ATOM 722 C C . ARG A 1 91 ? 3.267 1.557 7.552 1.00 95.69 91 ARG A C 1
ATOM 724 O O . ARG A 1 91 ? 2.856 0.659 8.276 1.00 95.69 91 ARG A O 1
ATOM 731 N N . SER A 1 92 ? 2.512 2.608 7.228 1.00 95.94 92 SER A N 1
ATOM 732 C CA . SER A 1 92 ? 1.168 2.826 7.770 1.00 95.94 92 SER A CA 1
ATOM 733 C C . SER A 1 92 ? 0.216 1.670 7.450 1.00 95.94 92 SER A C 1
ATOM 735 O O . SER A 1 92 ? -0.538 1.238 8.324 1.00 95.94 92 SER A O 1
ATOM 737 N N . MET A 1 93 ? 0.270 1.135 6.226 1.00 96.69 93 MET A N 1
ATOM 738 C CA . MET A 1 93 ? -0.542 -0.017 5.837 1.00 96.69 93 MET A CA 1
ATOM 739 C C . MET A 1 93 ? -0.109 -1.294 6.566 1.00 96.69 93 MET A C 1
ATOM 741 O O . MET A 1 93 ? -0.955 -2.013 7.100 1.00 96.69 93 MET A O 1
ATOM 745 N N . ARG A 1 94 ? 1.202 -1.554 6.625 1.00 97.00 94 ARG A N 1
ATOM 746 C CA . ARG A 1 94 ? 1.776 -2.711 7.319 1.00 97.00 94 ARG A CA 1
ATOM 747 C C . ARG A 1 94 ? 1.377 -2.728 8.795 1.00 97.00 94 ARG A C 1
ATOM 749 O O . ARG A 1 94 ? 0.860 -3.734 9.276 1.00 97.00 94 ARG A O 1
ATOM 756 N N . ASP A 1 95 ? 1.535 -1.600 9.481 1.00 96.69 95 ASP A N 1
ATOM 757 C CA . ASP A 1 95 ? 1.154 -1.435 10.886 1.00 96.69 95 ASP A CA 1
ATOM 758 C C . ASP A 1 95 ? -0.349 -1.607 11.093 1.00 96.69 95 ASP A C 1
ATOM 760 O O . ASP A 1 95 ? -0.787 -2.205 12.077 1.00 96.69 95 ASP A O 1
ATOM 764 N N . HIS A 1 96 ? -1.158 -1.084 10.170 1.00 96.69 96 HIS A N 1
ATOM 765 C CA . HIS A 1 96 ? -2.604 -1.233 10.227 1.00 96.69 96 HIS A CA 1
ATOM 766 C C . HIS A 1 96 ? -3.020 -2.706 10.159 1.00 96.69 96 HIS A C 1
ATOM 768 O O . HIS A 1 96 ? -3.772 -3.166 11.019 1.00 96.69 96 HIS A O 1
ATOM 774 N N . TRP A 1 97 ? -2.492 -3.465 9.197 1.00 97.31 97 TRP A N 1
ATOM 775 C CA . TRP A 1 97 ? -2.757 -4.899 9.089 1.00 97.31 97 TRP A CA 1
ATOM 776 C C . TRP A 1 97 ? -2.235 -5.679 10.296 1.00 97.31 97 TRP A C 1
ATOM 778 O O . TRP A 1 97 ? -2.948 -6.543 10.808 1.00 97.31 97 TRP A O 1
ATOM 788 N N . ALA A 1 98 ? -1.052 -5.334 10.811 1.00 96.75 98 ALA A N 1
ATOM 789 C CA . ALA A 1 98 ? -0.508 -5.943 12.021 1.00 96.75 98 ALA A CA 1
ATOM 790 C C . ALA A 1 98 ? -1.437 -5.737 13.233 1.00 96.75 98 ALA A C 1
ATOM 792 O O . ALA A 1 98 ? -1.765 -6.698 13.928 1.00 96.75 98 ALA A O 1
ATOM 793 N N . ARG A 1 99 ? -1.941 -4.512 13.448 1.00 96.75 99 ARG A N 1
ATOM 794 C CA . ARG A 1 99 ? -2.891 -4.199 14.537 1.00 96.75 99 ARG A CA 1
ATOM 795 C C . ARG A 1 99 ? -4.227 -4.927 14.402 1.00 96.75 99 ARG A C 1
ATOM 797 O O . ARG A 1 99 ? -4.852 -5.227 15.413 1.00 96.75 99 ARG A O 1
ATOM 804 N N . LEU A 1 100 ? -4.667 -5.204 13.175 1.00 96.38 100 LEU A N 1
ATOM 805 C CA . LEU A 1 100 ? -5.881 -5.980 12.902 1.00 96.38 100 LEU A CA 1
ATOM 806 C C . LEU A 1 100 ? -5.661 -7.503 12.965 1.00 96.38 100 LEU A C 1
ATOM 808 O O . LEU A 1 100 ? -6.596 -8.256 12.702 1.00 96.38 100 LEU A O 1
ATOM 812 N N . GLY A 1 101 ? -4.446 -7.975 13.271 1.00 96.81 101 GLY A N 1
ATOM 813 C CA . GLY A 1 101 ? -4.116 -9.403 13.291 1.00 96.81 101 GLY A CA 1
ATOM 814 C C . GLY A 1 101 ? -4.056 -10.046 11.901 1.00 96.81 101 GLY A C 1
ATOM 815 O O . GLY A 1 101 ? -4.120 -11.267 11.773 1.00 96.81 101 GLY A O 1
ATOM 816 N N . GLN A 1 102 ? -3.929 -9.248 10.840 1.00 96.31 102 GLN A N 1
ATOM 817 C CA . GLN A 1 102 ? -3.898 -9.712 9.452 1.00 96.31 102 GLN A CA 1
ATOM 818 C C . GLN A 1 102 ? -2.476 -10.120 9.034 1.00 96.31 102 GLN A C 1
ATOM 820 O O . GLN A 1 102 ? -1.906 -9.570 8.091 1.00 96.31 102 GLN A O 1
ATOM 825 N N . GLY A 1 103 ? -1.902 -11.098 9.745 1.00 95.75 103 GLY A N 1
ATOM 826 C CA . GLY A 1 103 ? -0.516 -11.548 9.559 1.00 95.75 103 GLY A CA 1
ATOM 827 C C . GLY A 1 103 ? -0.188 -11.967 8.123 1.00 95.75 103 GLY A C 1
ATOM 828 O O . GLY A 1 103 ? 0.851 -11.578 7.602 1.00 95.75 103 GLY A O 1
ATOM 829 N N . ASN A 1 104 ? -1.117 -12.640 7.438 1.00 96.44 104 ASN A N 1
ATOM 830 C CA . ASN A 1 104 ? -0.936 -13.050 6.040 1.00 96.44 104 ASN A CA 1
ATOM 831 C C . ASN A 1 104 ? -0.731 -11.852 5.094 1.00 96.44 104 ASN A C 1
ATOM 833 O O . ASN A 1 104 ? 0.052 -11.939 4.153 1.00 96.44 104 ASN A O 1
ATOM 837 N N . ASN A 1 105 ? -1.406 -10.723 5.342 1.00 96.88 105 ASN A N 1
ATOM 838 C CA . ASN A 1 105 ? -1.259 -9.520 4.515 1.00 96.88 105 ASN A CA 1
ATOM 839 C C . ASN A 1 105 ? 0.112 -8.872 4.743 1.00 96.88 105 ASN A C 1
ATOM 841 O O . ASN A 1 105 ? 0.753 -8.423 3.793 1.00 96.88 105 ASN A O 1
ATOM 845 N N . VAL A 1 106 ? 0.564 -8.852 6.001 1.00 96.56 106 VAL A N 1
ATOM 846 C CA . VAL A 1 106 ? 1.898 -8.368 6.379 1.00 96.56 106 VAL A CA 1
ATOM 847 C C . VAL A 1 106 ? 2.976 -9.236 5.740 1.00 96.56 106 VAL A C 1
ATOM 849 O O . VAL A 1 106 ? 3.869 -8.704 5.092 1.00 96.56 106 VAL A O 1
ATOM 852 N N . GLU A 1 107 ? 2.865 -10.559 5.845 1.00 95.69 107 GLU A N 1
ATOM 853 C CA . GLU A 1 107 ? 3.820 -11.494 5.247 1.00 95.69 107 GLU A CA 1
ATOM 854 C C . GLU A 1 107 ? 3.860 -11.364 3.721 1.00 95.69 107 GLU A C 1
ATOM 856 O O . GLU A 1 107 ? 4.937 -11.318 3.128 1.00 95.69 107 GLU A O 1
ATOM 861 N N . MET A 1 108 ? 2.697 -11.240 3.076 1.00 95.88 108 MET A N 1
ATOM 862 C CA . MET A 1 108 ? 2.611 -11.052 1.630 1.00 95.88 108 MET A CA 1
ATOM 863 C C . MET A 1 108 ? 3.315 -9.764 1.190 1.00 95.88 108 MET A C 1
ATOM 865 O O . MET A 1 108 ? 4.099 -9.794 0.240 1.00 95.88 108 MET A O 1
ATOM 869 N N . LEU A 1 109 ? 3.094 -8.655 1.902 1.00 96.19 109 LEU A N 1
ATOM 870 C CA . LEU A 1 109 ? 3.791 -7.395 1.656 1.00 96.19 109 LEU A CA 1
ATOM 871 C C . LEU A 1 109 ? 5.294 -7.521 1.905 1.00 96.19 109 LEU A C 1
ATOM 873 O O . LEU A 1 109 ? 6.082 -7.202 1.019 1.00 96.19 109 LEU A O 1
ATOM 877 N N . ASP A 1 110 ? 5.702 -8.042 3.061 1.00 95.06 110 ASP A N 1
ATOM 878 C CA . ASP A 1 110 ? 7.110 -8.223 3.409 1.00 95.06 110 ASP A CA 1
ATOM 879 C C . ASP A 1 110 ? 7.805 -9.133 2.384 1.00 95.06 110 ASP A C 1
ATOM 881 O O . ASP A 1 110 ? 8.957 -8.909 2.016 1.00 95.06 110 ASP A O 1
ATOM 885 N N . SER A 1 111 ? 7.121 -10.137 1.841 1.00 94.44 111 SER A N 1
ATOM 886 C CA . SER A 1 111 ? 7.671 -10.983 0.781 1.00 94.44 111 SER A CA 1
ATOM 887 C C . SER A 1 111 ? 7.920 -10.225 -0.528 1.00 94.44 111 SER A C 1
ATOM 889 O O . SER A 1 111 ? 8.777 -10.643 -1.299 1.00 94.44 111 SER A O 1
ATOM 891 N N . ALA A 1 112 ? 7.241 -9.106 -0.783 1.00 94.81 112 ALA A N 1
ATOM 892 C CA . ALA A 1 112 ? 7.395 -8.306 -1.997 1.00 94.81 112 ALA A CA 1
ATOM 893 C C . ALA A 1 112 ? 8.447 -7.187 -1.873 1.00 94.81 112 ALA A C 1
ATOM 895 O O . ALA A 1 112 ? 8.794 -6.573 -2.881 1.00 94.81 112 ALA A O 1
ATOM 896 N N . LEU A 1 113 ? 8.983 -6.930 -0.677 1.00 93.38 113 LEU A N 1
ATOM 897 C CA . LEU A 1 113 ? 9.979 -5.882 -0.424 1.00 93.38 113 LEU A CA 1
ATOM 898 C C . LEU A 1 113 ? 11.418 -6.399 -0.538 1.00 93.38 113 LEU A C 1
ATOM 900 O O . LEU A 1 113 ? 11.711 -7.549 -0.185 1.00 93.38 113 LEU A O 1
ATOM 904 N N . ASN A 1 114 ? 12.338 -5.528 -0.961 1.00 91.38 114 ASN A N 1
ATOM 905 C CA . ASN A 1 114 ? 13.769 -5.802 -0.837 1.00 91.38 114 ASN A CA 1
ATOM 906 C C . ASN A 1 114 ? 14.210 -5.723 0.633 1.00 91.38 114 ASN A C 1
ATOM 908 O O . ASN A 1 114 ? 13.646 -4.938 1.400 1.00 91.38 114 ASN A O 1
ATOM 912 N N . PRO A 1 115 ? 15.254 -6.469 1.043 1.00 89.00 115 PRO A N 1
ATOM 913 C CA . PRO A 1 115 ? 15.774 -6.407 2.410 1.00 89.00 115 PRO A CA 1
ATOM 914 C C . PRO A 1 115 ? 16.137 -4.988 2.875 1.00 89.00 115 PRO A C 1
ATOM 916 O O . PRO A 1 115 ? 15.833 -4.626 4.005 1.00 89.00 115 PRO A O 1
ATOM 919 N N . SER A 1 116 ? 16.718 -4.168 1.993 1.00 87.00 116 SER A N 1
ATOM 920 C CA . SER A 1 116 ? 17.076 -2.768 2.273 1.00 87.00 116 SER A CA 1
ATOM 921 C C . SER A 1 116 ? 15.881 -1.850 2.508 1.00 87.00 116 SER A C 1
ATOM 923 O O . SER A 1 116 ? 16.027 -0.794 3.117 1.00 87.00 116 SER A O 1
ATOM 925 N N . ASP A 1 117 ? 14.717 -2.214 1.975 1.00 87.75 117 ASP A N 1
ATOM 926 C CA . ASP A 1 117 ? 13.499 -1.427 2.121 1.00 87.75 117 ASP A CA 1
ATOM 927 C C . ASP A 1 117 ? 12.762 -1.837 3.396 1.00 87.75 117 ASP A C 1
ATOM 929 O O . ASP A 1 117 ? 12.217 -0.977 4.079 1.00 87.75 117 ASP A O 1
ATOM 933 N N . LYS A 1 118 ? 12.826 -3.120 3.782 1.00 87.00 118 LYS A N 1
ATOM 934 C CA . LYS A 1 118 ? 12.282 -3.615 5.059 1.00 87.00 118 LYS A CA 1
ATOM 935 C C . LYS A 1 118 ? 12.887 -2.911 6.264 1.00 87.00 118 LYS A C 1
ATOM 937 O O . LYS A 1 118 ? 12.146 -2.472 7.131 1.00 87.00 118 LYS A O 1
ATOM 942 N N . THR A 1 119 ? 14.207 -2.739 6.282 1.00 85.12 119 THR A N 1
ATOM 943 C CA . THR A 1 119 ? 14.903 -2.049 7.382 1.00 85.12 119 THR A CA 1
ATOM 944 C C . THR A 1 119 ? 14.504 -0.579 7.515 1.00 85.12 119 THR A C 1
ATOM 946 O O . THR A 1 119 ? 14.701 0.010 8.568 1.00 85.12 119 THR A O 1
ATOM 949 N N . LYS A 1 120 ? 13.930 0.031 6.469 1.00 83.25 120 LYS A N 1
ATOM 950 C CA . LYS A 1 120 ? 13.378 1.394 6.521 1.00 83.25 120 LYS A CA 1
ATOM 951 C C . LYS A 1 120 ? 11.935 1.434 7.030 1.00 83.25 120 LYS A C 1
ATOM 953 O O . LYS A 1 120 ? 11.391 2.525 7.200 1.00 83.25 120 LYS A O 1
ATOM 958 N N . LEU A 1 121 ? 11.278 0.286 7.194 1.00 80.81 121 LEU A N 1
ATOM 959 C CA . LEU A 1 121 ? 9.901 0.178 7.686 1.00 80.81 121 LEU A CA 1
ATOM 960 C C . LEU A 1 121 ? 9.820 -0.228 9.164 1.00 80.81 121 LEU A C 1
ATOM 962 O O . LEU A 1 121 ? 8.738 -0.106 9.734 1.00 80.81 121 LEU A O 1
ATOM 966 N N . GLU A 1 122 ? 10.929 -0.695 9.739 1.00 71.75 122 GLU A N 1
ATOM 967 C CA . GLU A 1 122 ? 11.133 -0.929 11.179 1.00 71.75 122 GLU A CA 1
ATOM 968 C C . GLU A 1 122 ? 11.397 0.387 11.928 1.00 71.75 122 GLU A C 1
ATOM 970 O O . GLU A 1 122 ? 10.919 0.499 13.080 1.00 71.75 122 GLU A O 1
#

Sequence (122 aa):
MVLIPSRHLYSVPNLPQSGSVPILEPGVLILTKMKRATQYIGSTRPQSMLKYSSDLQDIFLLLAWLRDNSRKIDFVAYDAASPERFYDAVRSMRDHWARLGQGNNVEMLDSALNPSDKTKLE

Radius of gyration: 22.82 Å; chains: 1; bounding box: 41×29×86 Å

Secondary structure (DSSP, 8-state):
--------------PPPS----PPPHHHHHHHHHHHHGGGTT--SHHHHHHHHHHHHHHHHHHHHHHHTT--B-SSS---S-SHHHHHHHHHHHHHHHHTT-HHHHHHHHHHB-HHHHTTT-

Organism: Gibberella zeae (NCBI:txid5518)

pLDDT: mean 84.22, std 17.34, range [39.62, 98.12]

Foldseek 3Di:
DDDDDDDPPPPPPDPDDPDDDDDDDLLVLLLVLLLLLLVLVPPPDPVSVVSNVVSVVSNLVSLVVCVVVVAARDLPVPPDPDSPSSLVSLLSVLVSCVVVVVVVVNVSNVSRHDPVSVVSSD